Protein AF-A0A9Y2JVY8-F1 (afdb_monomer_lite)

Sequence (43 aa):
MAKLVVFGGTGYAGGKIGAEAVRRGHEVVGVARNPGSAPEGVD

Organism: NCBI:txid715475

pLDDT: mean 96.57, std 2.62, range [89.38, 98.69]

InterPro domains:
  IPR036291 NAD(P)-binding domain superfamily [SSF51735] (2-40)

Structure (mmCIF, N/CA/C/O backbone):
data_AF-A0A9Y2JVY8-F1
#
_entry.id   AF-A0A9Y2JVY8-F1
#
loop_
_atom_site.group_PDB
_atom_site.id
_atom_site.type_symbol
_atom_site.label_atom_id
_atom_site.label_alt_id
_atom_site.label_comp_id
_atom_site.label_asym_id
_atom_site.label_entity_id
_atom_site.label_seq_id
_atom_site.pdbx_PDB_ins_code
_atom_site.Cartn_x
_atom_site.Cartn_y
_atom_site.Cartn_z
_atom_site.occupancy
_atom_site.B_iso_or_equiv
_atom_site.auth_seq_id
_atom_site.auth_comp_id
_atom_site.auth_asym_id
_atom_site.auth_atom_id
_atom_site.pdbx_PDB_model_num
ATOM 1 N N . MET A 1 1 ? -15.475 -0.054 7.620 1.00 89.38 1 MET A N 1
ATOM 2 C CA . MET A 1 1 ? -14.019 0.082 7.828 1.00 89.38 1 MET A CA 1
ATOM 3 C C . MET A 1 1 ? -13.417 -1.314 7.897 1.00 89.38 1 MET A C 1
ATOM 5 O O . MET A 1 1 ? -13.979 -2.156 8.584 1.00 89.38 1 MET A O 1
ATOM 9 N N . ALA A 1 2 ? -12.346 -1.571 7.148 1.00 98.06 2 ALA A N 1
ATOM 10 C CA . ALA A 1 2 ? -11.638 -2.854 7.134 1.00 98.06 2 ALA A CA 1
ATOM 11 C C . ALA A 1 2 ? -10.132 -2.600 6.996 1.00 98.06 2 ALA A C 1
ATOM 13 O O . ALA A 1 2 ? -9.756 -1.531 6.511 1.00 98.06 2 ALA A O 1
ATOM 14 N N . LYS A 1 3 ? -9.315 -3.580 7.395 1.00 98.38 3 LYS A N 1
ATOM 15 C CA . LYS A 1 3 ? -7.863 -3.584 7.185 1.00 98.38 3 LYS A CA 1
ATOM 16 C C . LYS A 1 3 ? -7.537 -4.429 5.962 1.00 98.38 3 LYS A C 1
ATOM 18 O O . LYS A 1 3 ? -7.963 -5.582 5.894 1.00 98.38 3 LYS A O 1
ATOM 23 N N . LEU A 1 4 ? -6.831 -3.855 4.996 1.00 98.38 4 LEU A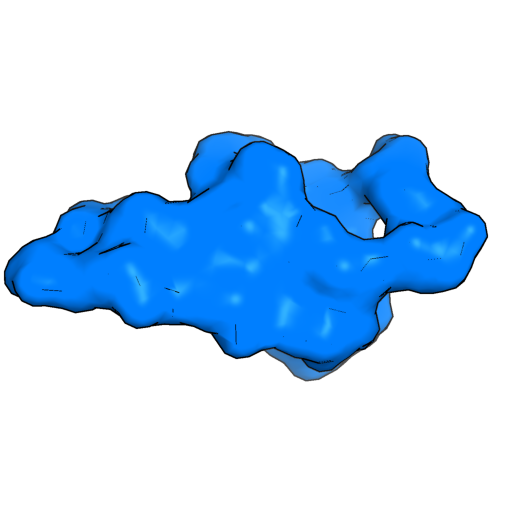 N 1
ATOM 24 C CA . LEU A 1 4 ? -6.570 -4.469 3.698 1.00 98.38 4 LEU A CA 1
ATOM 25 C C . LEU A 1 4 ? -5.068 -4.526 3.429 1.00 98.38 4 LEU A C 1
ATOM 27 O O . LEU A 1 4 ? -4.353 -3.556 3.657 1.00 98.38 4 LEU A O 1
ATOM 31 N N . VAL A 1 5 ? -4.610 -5.650 2.881 1.00 98.44 5 VAL A N 1
ATOM 32 C CA . VAL A 1 5 ? -3.254 -5.789 2.342 1.00 98.44 5 VAL A CA 1
ATOM 33 C C . VAL A 1 5 ? -3.353 -5.917 0.829 1.00 98.44 5 VAL A C 1
ATOM 35 O O . VAL A 1 5 ? -4.052 -6.799 0.326 1.00 98.44 5 VAL A O 1
ATOM 38 N N . VAL A 1 6 ? -2.652 -5.050 0.097 1.00 97.94 6 VAL A N 1
ATOM 39 C CA . VAL A 1 6 ? -2.624 -5.060 -1.371 1.00 97.94 6 VAL A CA 1
ATOM 40 C C . VAL A 1 6 ? -1.232 -5.450 -1.855 1.00 97.94 6 VAL A C 1
ATOM 42 O O . VAL A 1 6 ? -0.295 -4.652 -1.847 1.00 97.94 6 VAL A O 1
ATOM 45 N N . PHE A 1 7 ? -1.097 -6.688 -2.329 1.00 98.12 7 PHE A N 1
ATOM 46 C CA . PHE A 1 7 ? 0.111 -7.129 -3.020 1.00 98.12 7 PHE A CA 1
ATOM 47 C C . PHE A 1 7 ? 0.194 -6.498 -4.412 1.00 98.12 7 PHE A C 1
ATOM 49 O O . PHE A 1 7 ? -0.782 -6.463 -5.160 1.00 98.12 7 PHE A O 1
ATOM 56 N N . GLY A 1 8 ? 1.376 -5.992 -4.762 1.00 97.75 8 GLY A N 1
ATOM 57 C CA . GLY A 1 8 ? 1.555 -5.177 -5.959 1.00 97.75 8 GLY A CA 1
ATOM 58 C C . GLY A 1 8 ? 0.973 -3.771 -5.805 1.00 97.75 8 GLY A C 1
ATOM 59 O O . GLY A 1 8 ? 0.524 -3.203 -6.799 1.00 97.75 8 GLY A O 1
ATOM 60 N N . GLY A 1 9 ? 0.985 -3.212 -4.587 1.00 97.31 9 GLY A N 1
ATOM 61 C CA . GLY A 1 9 ? 0.397 -1.906 -4.255 1.00 97.31 9 GLY A CA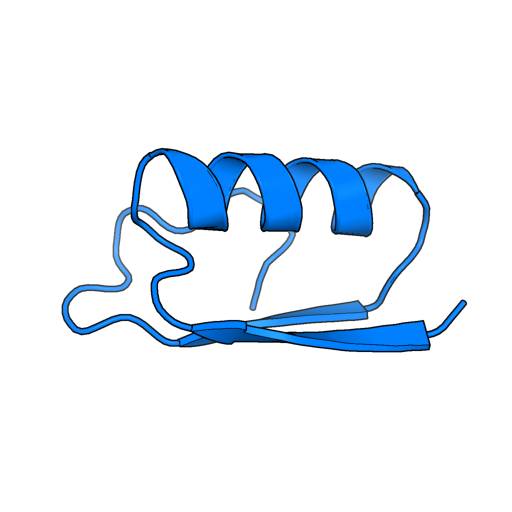 1
ATOM 62 C C . GLY A 1 9 ? 0.936 -0.720 -5.067 1.00 97.31 9 GLY A C 1
ATOM 63 O O . GLY A 1 9 ? 0.267 0.299 -5.165 1.00 97.31 9 GLY A O 1
ATOM 64 N N . THR A 1 10 ? 2.092 -0.863 -5.720 1.00 97.38 10 THR A N 1
ATOM 65 C CA . THR A 1 10 ? 2.656 0.150 -6.630 1.00 97.38 10 THR A CA 1
ATOM 66 C C . THR A 1 10 ? 2.387 -0.109 -8.117 1.00 97.38 10 THR A C 1
ATOM 68 O O . THR A 1 10 ? 2.749 0.702 -8.966 1.00 97.38 10 THR A O 1
ATOM 71 N N . GLY A 1 11 ? 1.766 -1.239 -8.468 1.00 96.12 11 GLY A N 1
ATOM 72 C CA . GLY A 1 11 ? 1.417 -1.581 -9.847 1.00 96.12 11 GLY A CA 1
ATOM 73 C C . GLY A 1 11 ? 0.143 -0.882 -10.332 1.00 96.12 11 GLY A C 1
ATOM 74 O O . GLY A 1 11 ? -0.632 -0.352 -9.541 1.00 96.12 11 GLY A O 1
ATOM 75 N N . TYR A 1 12 ? -0.126 -0.945 -11.641 1.00 96.56 12 TYR A N 1
ATOM 76 C CA . TYR A 1 12 ? -1.276 -0.268 -12.263 1.00 96.56 12 TYR A CA 1
ATOM 77 C C . TYR A 1 12 ? -2.623 -0.589 -11.594 1.00 96.56 12 TYR A C 1
ATOM 79 O O . TYR A 1 12 ? -3.422 0.311 -11.343 1.00 96.56 12 TYR A O 1
ATOM 87 N N . ALA A 1 13 ? -2.879 -1.869 -11.308 1.00 97.75 13 ALA A N 1
ATOM 88 C CA . ALA A 1 13 ? -4.111 -2.292 -10.647 1.00 97.75 13 ALA A CA 1
ATOM 89 C C . ALA A 1 13 ? -4.046 -2.060 -9.132 1.00 97.75 13 ALA A C 1
ATOM 91 O O . ALA A 1 13 ? -4.920 -1.398 -8.578 1.00 97.75 13 ALA A O 1
ATOM 92 N N . GLY A 1 14 ? -2.996 -2.564 -8.473 1.00 97.50 14 GLY A N 1
ATOM 93 C CA . GLY A 1 14 ? -2.859 -2.499 -7.017 1.00 97.50 14 GLY A CA 1
ATOM 94 C C . GLY A 1 14 ? -2.870 -1.070 -6.477 1.00 97.50 14 GLY A C 1
ATOM 95 O O . GLY A 1 14 ? -3.573 -0.805 -5.508 1.00 97.50 14 GLY A O 1
ATOM 96 N N . GLY A 1 15 ? -2.203 -0.131 -7.151 1.00 97.69 15 GLY A N 1
ATOM 97 C CA . GLY A 1 15 ? -2.195 1.273 -6.741 1.00 97.69 15 GLY A CA 1
ATOM 98 C C . GLY A 1 15 ? -3.567 1.935 -6.845 1.00 97.69 15 GLY A C 1
ATOM 99 O O . GLY A 1 15 ? -3.995 2.621 -5.922 1.00 97.69 15 GLY A O 1
ATOM 100 N N . LYS A 1 16 ? -4.315 1.673 -7.925 1.00 98.38 16 LYS A N 1
ATOM 101 C CA . LYS A 1 16 ? -5.681 2.203 -8.081 1.00 98.38 16 LYS A CA 1
ATOM 102 C C . LYS A 1 16 ? -6.648 1.611 -7.059 1.00 98.38 16 LYS A C 1
ATOM 104 O O . LYS A 1 16 ? -7.485 2.332 -6.527 1.00 98.38 16 LYS A O 1
ATOM 109 N N . ILE A 1 17 ? -6.521 0.315 -6.779 1.00 98.31 17 ILE A N 1
ATOM 110 C CA . ILE A 1 17 ? -7.327 -0.373 -5.765 1.00 98.31 17 ILE A CA 1
ATOM 111 C C . ILE A 1 17 ? -7.014 0.184 -4.373 1.00 98.31 17 ILE A C 1
ATOM 113 O O . ILE A 1 17 ? -7.941 0.507 -3.635 1.00 98.31 17 ILE A O 1
ATOM 117 N N . GLY A 1 18 ? -5.731 0.335 -4.030 1.00 98.25 18 GLY A N 1
ATOM 118 C CA . GLY A 1 18 ? -5.291 0.886 -2.748 1.00 98.25 18 GLY A CA 1
ATOM 119 C C . GLY A 1 18 ? -5.781 2.317 -2.534 1.00 98.25 18 GLY A C 1
ATOM 120 O O . GLY A 1 18 ? -6.431 2.589 -1.530 1.00 98.25 18 GLY A O 1
ATOM 121 N N . ALA A 1 19 ? -5.577 3.197 -3.518 1.00 98.19 19 ALA A N 1
ATOM 122 C CA . ALA A 1 19 ? -6.045 4.582 -3.463 1.00 98.19 19 ALA A CA 1
ATOM 123 C C . ALA A 1 19 ? -7.569 4.679 -3.267 1.00 98.19 19 ALA A C 1
ATOM 125 O O . ALA A 1 19 ? -8.062 5.450 -2.444 1.00 98.19 19 ALA A O 1
ATOM 126 N N . GLU A 1 20 ? -8.336 3.863 -3.992 1.00 98.56 20 GLU A N 1
ATOM 127 C CA . GLU A 1 20 ? -9.793 3.835 -3.865 1.00 98.56 20 GLU A CA 1
ATOM 128 C C . GLU A 1 20 ? -10.249 3.276 -2.509 1.00 98.56 20 GLU A C 1
ATOM 130 O O . GLU A 1 20 ? -11.222 3.762 -1.931 1.00 98.56 20 GLU A O 1
ATOM 135 N N . ALA A 1 21 ? -9.552 2.271 -1.979 1.00 98.56 21 ALA A N 1
ATOM 136 C CA . ALA A 1 21 ? -9.841 1.714 -0.666 1.00 98.56 21 ALA A CA 1
ATOM 137 C C . ALA A 1 21 ? -9.587 2.737 0.455 1.00 98.56 21 ALA A C 1
ATOM 139 O O . ALA A 1 21 ? -10.445 2.906 1.324 1.00 98.56 21 ALA A O 1
ATOM 140 N N . VAL A 1 22 ? -8.479 3.481 0.387 1.00 98.50 22 VAL A N 1
ATOM 141 C CA . VAL A 1 22 ? 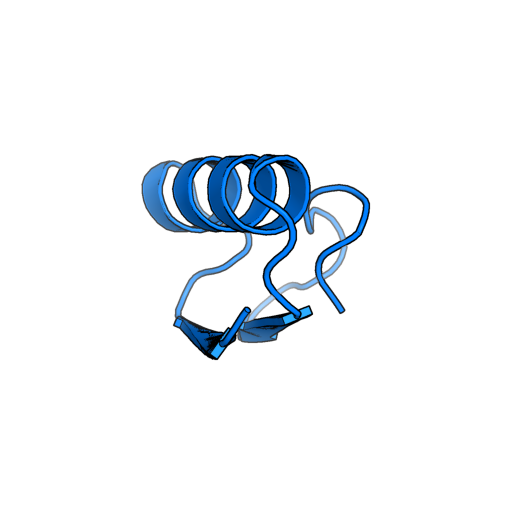-8.199 4.609 1.291 1.00 98.50 22 VAL A CA 1
ATOM 142 C C . VAL A 1 22 ? -9.313 5.652 1.200 1.00 98.50 22 VAL A C 1
ATOM 144 O O . VAL A 1 22 ? -9.898 6.024 2.216 1.00 98.50 22 VAL A O 1
ATOM 147 N N . ARG A 1 23 ? -9.702 6.055 -0.019 1.00 98.44 23 ARG A N 1
ATOM 148 C CA . ARG A 1 23 ? -10.785 7.028 -0.252 1.00 98.44 23 ARG A CA 1
ATOM 149 C C . ARG A 1 23 ? -12.129 6.591 0.349 1.00 98.44 23 ARG A C 1
ATOM 151 O O . ARG A 1 23 ? -12.940 7.432 0.727 1.00 98.44 23 ARG A O 1
ATOM 158 N N . ARG A 1 24 ? -12.383 5.283 0.439 1.00 98.38 24 ARG A N 1
ATOM 159 C CA . ARG A 1 24 ? -13.588 4.695 1.058 1.00 98.38 24 ARG A CA 1
ATOM 160 C C . ARG A 1 24 ? -13.488 4.531 2.580 1.00 98.38 24 ARG A C 1
ATOM 162 O O . ARG A 1 24 ? -14.446 4.061 3.193 1.00 98.38 24 ARG A O 1
ATOM 169 N N . GLY A 1 25 ? -12.369 4.914 3.194 1.00 98.25 25 GLY A N 1
ATOM 170 C CA . GLY A 1 25 ? -12.155 4.842 4.640 1.00 98.25 25 GLY A CA 1
ATOM 171 C C . GLY A 1 25 ? -11.681 3.471 5.133 1.00 98.25 25 GLY A C 1
ATOM 172 O O . GLY A 1 25 ? -12.034 3.057 6.242 1.00 98.25 25 GLY A O 1
ATOM 173 N N . HIS A 1 26 ? -10.936 2.733 4.308 1.00 98.69 26 HIS A N 1
ATOM 174 C CA . HIS A 1 26 ? -10.218 1.529 4.733 1.00 98.69 26 HIS A CA 1
ATOM 175 C C . HIS A 1 26 ? -8.773 1.859 5.136 1.00 98.69 26 HIS A C 1
ATOM 177 O O . HIS A 1 26 ? -8.174 2.784 4.598 1.00 98.69 26 HIS A O 1
ATOM 183 N N . GLU A 1 27 ? -8.214 1.076 6.060 1.00 98.56 27 GLU A N 1
ATOM 184 C CA . GLU A 1 27 ? -6.781 1.085 6.387 1.00 98.56 27 GLU A CA 1
ATOM 185 C C . GLU A 1 27 ? -6.081 0.124 5.419 1.00 98.56 27 GLU A C 1
ATOM 187 O O . GLU A 1 27 ? -6.507 -1.030 5.289 1.00 98.56 27 GLU A O 1
ATOM 192 N N . VAL A 1 28 ? -5.061 0.595 4.699 1.00 98.50 28 VAL A N 1
ATOM 193 C CA . VAL A 1 28 ? -4.454 -0.145 3.585 1.00 98.50 28 VAL A CA 1
ATOM 194 C C . VAL A 1 28 ? -2.942 -0.198 3.744 1.00 98.50 28 VAL A C 1
ATOM 196 O O . VAL A 1 28 ? -2.305 0.844 3.841 1.00 98.50 28 VAL A O 1
ATOM 199 N N . VAL A 1 29 ? -2.390 -1.412 3.686 1.00 98.31 29 VAL A N 1
ATOM 200 C CA . VAL A 1 29 ? -0.947 -1.670 3.602 1.00 98.31 29 VAL A CA 1
ATOM 201 C C . VAL A 1 29 ? -0.609 -2.189 2.204 1.00 98.31 29 VAL A C 1
ATOM 203 O O . VAL A 1 29 ? -1.202 -3.165 1.724 1.00 98.31 29 VAL A O 1
ATOM 206 N N . GLY A 1 30 ? 0.335 -1.543 1.529 1.00 97.69 30 GLY A N 1
ATOM 207 C CA . GLY A 1 30 ? 0.811 -1.895 0.199 1.00 97.69 30 GLY A CA 1
ATOM 208 C C . GLY A 1 30 ? 2.086 -2.732 0.247 1.00 97.69 30 GLY A C 1
ATOM 209 O O . GLY A 1 30 ? 3.133 -2.280 0.691 1.00 97.69 30 GLY A O 1
ATOM 210 N N . VAL A 1 31 ? 2.054 -3.947 -0.309 1.00 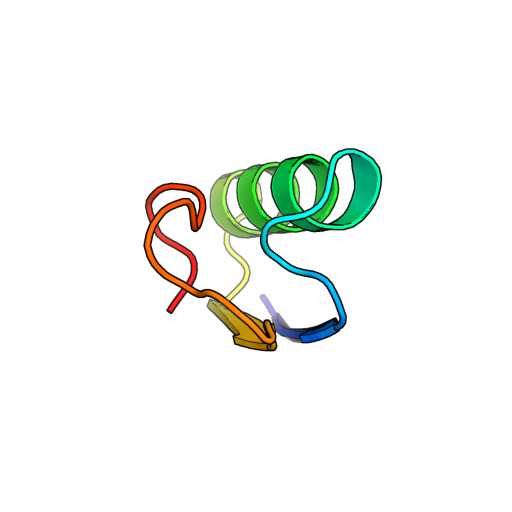98.12 31 VAL A N 1
ATOM 211 C CA . VAL A 1 31 ? 3.268 -4.766 -0.460 1.00 98.12 31 VAL A CA 1
ATOM 212 C C . VAL A 1 31 ? 3.804 -4.619 -1.876 1.00 98.12 31 VAL A C 1
ATOM 214 O O . VAL A 1 31 ? 3.132 -4.960 -2.855 1.00 98.12 31 VAL A O 1
ATOM 217 N N . ALA A 1 32 ? 5.038 -4.143 -2.002 1.00 96.81 32 ALA A N 1
ATOM 218 C CA . ALA A 1 32 ? 5.694 -3.947 -3.285 1.00 96.81 32 ALA A CA 1
ATOM 219 C C . ALA A 1 32 ? 7.183 -4.291 -3.227 1.00 96.81 32 ALA A C 1
ATOM 221 O O . ALA A 1 32 ? 7.840 -4.148 -2.204 1.00 96.81 32 ALA A O 1
ATOM 222 N N . ARG A 1 33 ? 7.730 -4.699 -4.378 1.00 95.69 33 ARG A N 1
ATOM 223 C CA . ARG A 1 33 ? 9.181 -4.894 -4.552 1.00 95.69 33 ARG A CA 1
ATOM 224 C C . ARG A 1 33 ? 9.943 -3.569 -4.555 1.00 95.69 33 ARG A C 1
ATOM 226 O O . ARG A 1 33 ? 11.108 -3.536 -4.188 1.00 95.69 33 ARG A O 1
ATOM 233 N N . ASN A 1 34 ? 9.289 -2.504 -5.015 1.00 91.81 34 ASN A N 1
ATOM 234 C CA . ASN A 1 34 ? 9.838 -1.158 -5.068 1.00 91.81 34 ASN A CA 1
ATOM 235 C C . ASN A 1 34 ? 8.744 -0.179 -4.593 1.00 91.81 34 ASN A C 1
ATOM 237 O O . ASN A 1 34 ? 7.804 0.067 -5.355 1.00 91.81 34 ASN A O 1
ATOM 241 N N . PRO A 1 35 ? 8.782 0.272 -3.325 1.00 90.38 35 PRO A N 1
ATOM 242 C CA . PRO A 1 35 ? 7.666 0.975 -2.685 1.00 90.38 35 PRO A CA 1
ATOM 243 C C . PRO A 1 35 ? 7.614 2.485 -2.966 1.00 90.38 35 PRO A C 1
ATOM 245 O O . PRO A 1 35 ? 6.610 3.114 -2.660 1.00 90.38 35 PRO A O 1
ATOM 248 N N . GLY A 1 36 ? 8.639 3.081 -3.590 1.00 90.81 36 GLY A N 1
ATOM 249 C CA . GLY A 1 36 ? 8.752 4.541 -3.774 1.00 90.81 36 GLY A CA 1
ATOM 250 C C . GLY A 1 36 ? 7.666 5.216 -4.629 1.00 90.81 36 GLY A C 1
ATOM 251 O O . GLY A 1 36 ? 7.698 6.429 -4.798 1.00 90.81 36 GLY A O 1
ATOM 252 N N . SER A 1 37 ? 6.720 4.453 -5.177 1.00 91.12 37 SER A N 1
ATOM 253 C CA . SER A 1 37 ? 5.577 4.945 -5.953 1.00 91.12 37 SER A CA 1
ATOM 254 C C . SER A 1 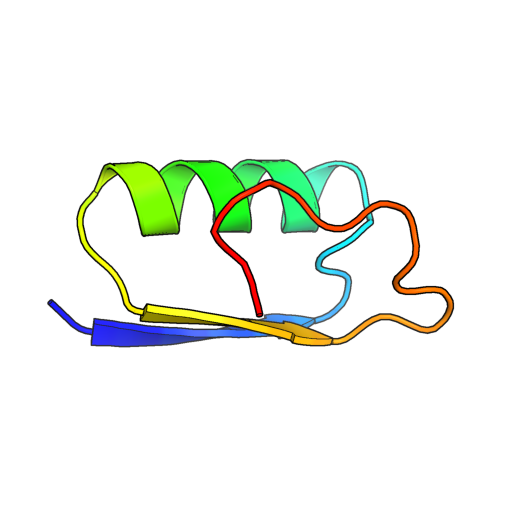37 ? 4.231 4.495 -5.370 1.00 91.12 37 SER A C 1
ATOM 256 O O . SER A 1 37 ? 3.274 4.283 -6.119 1.00 91.12 37 SER A O 1
ATOM 258 N N . ALA A 1 38 ? 4.168 4.252 -4.058 1.00 92.25 38 ALA A N 1
ATOM 259 C CA . ALA A 1 38 ? 2.917 3.937 -3.375 1.00 92.25 38 ALA A CA 1
ATOM 260 C C . ALA A 1 38 ? 1.924 5.113 -3.481 1.00 92.25 38 ALA A C 1
ATOM 262 O O . ALA A 1 38 ? 2.344 6.273 -3.445 1.00 92.25 38 ALA A O 1
ATOM 263 N N . PRO A 1 39 ? 0.616 4.843 -3.643 1.00 93.38 39 PRO A N 1
ATOM 264 C CA . PRO A 1 39 ? -0.399 5.887 -3.581 1.00 93.38 39 PRO A CA 1
ATOM 265 C C . PRO A 1 39 ? -0.451 6.546 -2.201 1.00 93.38 39 PRO A C 1
ATOM 267 O O . PRO A 1 39 ? -0.192 5.906 -1.187 1.00 93.38 39 PRO A O 1
ATOM 270 N N . GLU A 1 40 ? -0.860 7.811 -2.161 1.00 95.38 40 GLU A N 1
ATOM 271 C CA . GLU A 1 40 ? -1.049 8.537 -0.906 1.00 95.38 40 GLU A CA 1
ATOM 272 C C . GLU A 1 40 ? -2.050 7.822 0.019 1.00 95.38 40 GLU A C 1
ATOM 274 O O . GLU A 1 40 ? -3.109 7.360 -0.416 1.00 95.38 40 GLU A O 1
ATOM 279 N N . GLY A 1 41 ? -1.700 7.729 1.305 1.00 94.56 41 GLY A N 1
ATOM 280 C CA . GLY A 1 41 ? -2.513 7.079 2.335 1.00 94.56 41 GLY A CA 1
ATOM 281 C C . GLY A 1 41 ? -2.473 5.547 2.331 1.00 94.56 41 GLY A C 1
ATOM 282 O O . GLY A 1 41 ? -3.127 4.938 3.175 1.00 94.56 41 GLY A O 1
ATOM 283 N N . VAL A 1 42 ? -1.722 4.928 1.413 1.00 96.38 42 VAL A N 1
ATOM 284 C CA . VAL A 1 42 ? -1.329 3.516 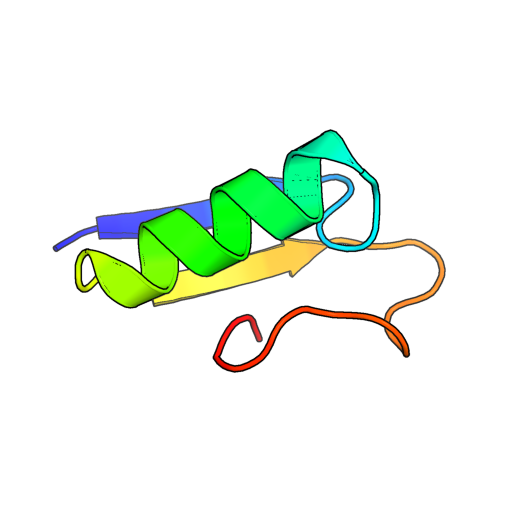1.501 1.00 96.38 42 VAL A CA 1
ATOM 285 C C . VAL A 1 42 ? 0.018 3.446 2.218 1.00 96.38 42 VAL A C 1
ATOM 287 O O . VAL A 1 42 ? 0.974 4.062 1.749 1.00 96.38 42 VAL A O 1
ATOM 290 N N . ASP A 1 43 ? 0.067 2.717 3.335 1.00 93.56 43 ASP A N 1
ATOM 291 C CA . ASP A 1 43 ? 1.290 2.475 4.125 1.00 93.56 43 ASP A CA 1
ATOM 292 C C . ASP A 1 43 ? 2.181 1.399 3.483 1.00 93.56 43 ASP A C 1
ATOM 294 O O . ASP A 1 43 ? 1.622 0.368 3.027 1.00 93.56 43 ASP A O 1
#

Secondary structure (DSSP, 8-state):
--EEEEETTTSHHHHHHHHHHHHTT-EEEEE-SS-TTPPTT--

Foldseek 3Di:
DEEEEFEVQQDPVNQVVQQVCVVVPYQYEYHDPDCPRHHPNHD

Radius of gyration: 8.85 Å; chains: 1; bounding box: 24×16×20 Å